Protein AF-A0A521DME5-F1 (afdb_monomer_lite)

pLDDT: mean 77.13, std 22.08, range [40.16, 98.5]

Structure (mmCIF, N/CA/C/O backbone):
data_AF-A0A521DME5-F1
#
_entry.id   AF-A0A521DME5-F1
#
loop_
_atom_site.group_PDB
_atom_site.id
_atom_site.type_symbol
_atom_site.label_atom_id
_atom_site.label_alt_id
_atom_site.label_comp_id
_atom_site.label_asym_id
_atom_site.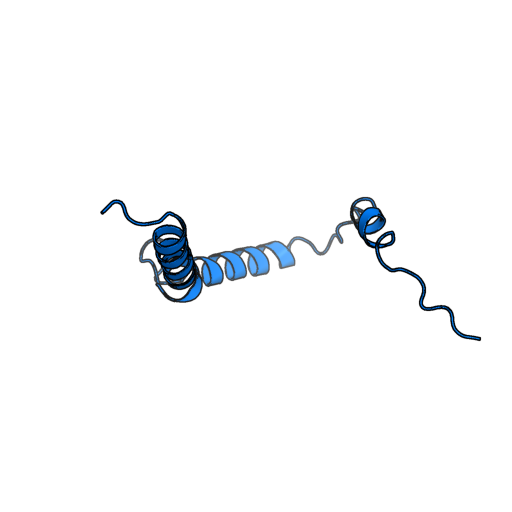label_entity_id
_atom_site.label_seq_id
_atom_site.pdbx_PDB_ins_code
_atom_site.Cartn_x
_atom_site.Cartn_y
_atom_site.Cartn_z
_atom_site.occupancy
_atom_site.B_iso_or_equiv
_atom_site.auth_seq_id
_atom_site.auth_comp_id
_atom_site.auth_asym_id
_atom_site.auth_atom_id
_atom_site.pdbx_PDB_model_num
ATOM 1 N N . THR A 1 1 ? 20.237 -2.338 -25.257 1.00 74.12 1 THR A N 1
ATOM 2 C CA . THR A 1 1 ? 20.289 -3.648 -24.580 1.00 74.12 1 THR A CA 1
ATOM 3 C C . THR A 1 1 ? 19.001 -3.831 -23.823 1.00 74.12 1 THR A C 1
ATOM 5 O O . THR A 1 1 ? 18.593 -2.880 -23.165 1.00 74.12 1 THR A O 1
ATOM 8 N N . GLU A 1 2 ? 18.342 -4.982 -23.948 1.00 72.69 2 GLU A N 1
ATOM 9 C CA . GLU A 1 2 ? 17.182 -5.285 -23.105 1.00 72.69 2 GLU A CA 1
ATOM 10 C C . GLU A 1 2 ? 17.582 -5.195 -21.626 1.00 72.69 2 GLU A C 1
ATOM 12 O O . GLU A 1 2 ? 18.680 -5.642 -21.264 1.00 72.69 2 GLU A O 1
ATOM 17 N N . PRO A 1 3 ? 16.750 -4.578 -20.770 1.00 71.12 3 PRO A N 1
ATOM 18 C CA . PRO A 1 3 ? 17.045 -4.536 -19.351 1.00 71.12 3 PRO A CA 1
ATOM 19 C C . PRO A 1 3 ? 17.065 -5.971 -18.822 1.00 71.12 3 PRO A C 1
ATOM 21 O O . PRO A 1 3 ? 16.132 -6.744 -19.039 1.00 71.12 3 PRO A O 1
ATOM 24 N N . LYS A 1 4 ? 18.146 -6.341 -18.128 1.00 87.38 4 LYS A N 1
ATOM 25 C CA . LYS A 1 4 ? 18.252 -7.672 -17.525 1.00 87.38 4 LYS A CA 1
ATOM 26 C C . LYS A 1 4 ? 17.140 -7.830 -16.492 1.00 87.38 4 LYS A C 1
ATOM 28 O O . LYS A 1 4 ? 16.895 -6.914 -15.705 1.00 87.38 4 LYS A O 1
ATOM 33 N N . VAL A 1 5 ? 16.502 -8.999 -16.474 1.00 91.19 5 VAL A N 1
ATOM 34 C CA . VAL A 1 5 ? 15.408 -9.342 -15.547 1.00 91.19 5 VAL A CA 1
ATOM 35 C C . VAL A 1 5 ? 15.749 -8.956 -14.101 1.00 91.19 5 VAL A C 1
ATOM 37 O O . VAL A 1 5 ? 14.924 -8.359 -13.414 1.00 91.19 5 VAL A O 1
ATOM 40 N N . ASP A 1 6 ? 16.993 -9.173 -13.668 1.00 92.44 6 ASP A N 1
ATOM 41 C CA . ASP A 1 6 ? 17.464 -8.803 -12.327 1.00 92.44 6 ASP A CA 1
ATOM 42 C C . ASP A 1 6 ? 17.385 -7.302 -12.032 1.00 92.44 6 ASP A C 1
ATOM 44 O O . ASP A 1 6 ? 17.034 -6.894 -10.924 1.00 92.44 6 ASP A O 1
ATOM 48 N N . GLU A 1 7 ? 17.708 -6.456 -13.010 1.00 94.31 7 GLU A N 1
ATOM 49 C CA . GLU A 1 7 ? 17.635 -5.004 -12.854 1.00 94.31 7 GLU A CA 1
ATOM 50 C C . GLU A 1 7 ? 16.177 -4.549 -12.732 1.00 94.31 7 GLU A C 1
ATOM 52 O O . GLU A 1 7 ? 15.842 -3.734 -11.867 1.00 94.31 7 GLU A O 1
ATOM 57 N N . MET A 1 8 ? 15.298 -5.118 -13.557 1.00 94.81 8 MET A N 1
ATOM 58 C CA . MET A 1 8 ? 13.865 -4.835 -13.514 1.00 94.81 8 MET A CA 1
ATOM 59 C C . MET A 1 8 ? 13.244 -5.291 -12.196 1.00 94.81 8 MET A C 1
ATOM 61 O O . MET A 1 8 ? 12.509 -4.524 -11.573 1.00 94.81 8 MET A O 1
ATOM 65 N N . ASN A 1 9 ? 13.616 -6.477 -11.714 1.00 95.50 9 ASN A N 1
ATOM 66 C CA . ASN A 1 9 ? 13.178 -6.986 -10.419 1.00 95.50 9 ASN A CA 1
ATOM 67 C C . ASN A 1 9 ? 13.628 -6.065 -9.281 1.00 95.50 9 ASN A C 1
ATOM 69 O O . ASN A 1 9 ? 12.814 -5.701 -8.435 1.00 95.50 9 ASN A O 1
ATOM 73 N N . ARG A 1 10 ? 14.885 -5.600 -9.279 1.00 96.44 10 ARG A N 1
ATOM 74 C CA . ARG A 1 10 ? 15.366 -4.635 -8.270 1.00 96.44 10 ARG A CA 1
ATOM 75 C C . ARG A 1 10 ? 14.553 -3.341 -8.276 1.00 96.44 10 ARG A C 1
ATOM 77 O O . ARG A 1 10 ? 14.191 -2.844 -7.208 1.00 96.44 10 ARG A O 1
ATOM 84 N N . LYS A 1 11 ? 14.249 -2.798 -9.458 1.00 96.31 11 LYS A N 1
ATOM 85 C CA . LYS A 1 11 ? 13.420 -1.588 -9.591 1.00 96.31 11 LYS A CA 1
ATOM 86 C C . LYS A 1 11 ? 12.001 -1.827 -9.074 1.00 96.31 11 LYS A C 1
ATOM 88 O O . LYS A 1 11 ? 11.495 -1.001 -8.315 1.00 96.31 11 LYS A O 1
ATOM 93 N N . LEU A 1 12 ? 11.398 -2.964 -9.420 1.00 96.69 12 LEU A N 1
ATOM 94 C CA . LEU A 1 12 ? 10.062 -3.340 -8.967 1.00 96.69 12 LEU A CA 1
ATOM 95 C C . LEU A 1 12 ? 10.002 -3.489 -7.444 1.00 96.69 12 LEU A C 1
ATOM 97 O O . LEU A 1 12 ? 9.152 -2.869 -6.810 1.00 96.69 12 LEU A O 1
ATOM 101 N N . PHE A 1 13 ? 10.929 -4.234 -6.837 1.00 97.38 13 PHE A N 1
ATOM 102 C CA . PHE A 1 13 ? 10.965 -4.408 -5.382 1.00 97.38 13 PHE A CA 1
ATOM 103 C C . PHE A 1 13 ? 11.135 -3.081 -4.642 1.00 97.38 13 PHE A C 1
ATOM 105 O O . PHE A 1 13 ? 10.439 -2.828 -3.657 1.00 97.38 13 PHE A O 1
ATOM 112 N N . ARG A 1 14 ? 12.005 -2.196 -5.144 1.00 97.81 14 ARG A N 1
ATOM 113 C CA . ARG A 1 14 ? 12.171 -0.853 -4.576 1.00 97.81 14 ARG A CA 1
ATOM 114 C C . ARG A 1 14 ? 10.875 -0.046 -4.650 1.00 97.81 14 ARG A C 1
ATOM 116 O O . ARG A 1 14 ? 10.506 0.602 -3.673 1.00 97.81 14 ARG A O 1
ATOM 123 N N . TYR A 1 15 ? 10.186 -0.092 -5.789 1.00 98.00 15 TYR A N 1
ATOM 124 C CA . TYR A 1 15 ? 8.916 0.604 -5.965 1.00 98.00 15 TYR A CA 1
ATOM 125 C C . TYR A 1 15 ? 7.828 0.061 -5.035 1.00 98.00 15 TYR A C 1
ATOM 127 O O . TYR A 1 15 ? 7.154 0.848 -4.377 1.00 98.00 15 TYR A O 1
ATOM 135 N N . LEU A 1 16 ? 7.689 -1.264 -4.929 1.00 98.25 16 LEU A N 1
ATOM 136 C CA . LEU A 1 16 ? 6.707 -1.897 -4.046 1.00 98.25 16 LEU A CA 1
ATOM 137 C C . LEU A 1 16 ? 6.929 -1.506 -2.584 1.00 98.25 16 LEU A C 1
ATOM 139 O O . LEU A 1 16 ? 5.967 -1.206 -1.880 1.00 98.25 16 LEU A O 1
ATOM 143 N N . ASN A 1 17 ? 8.184 -1.460 -2.131 1.00 97.81 17 ASN A N 1
ATOM 144 C CA . ASN A 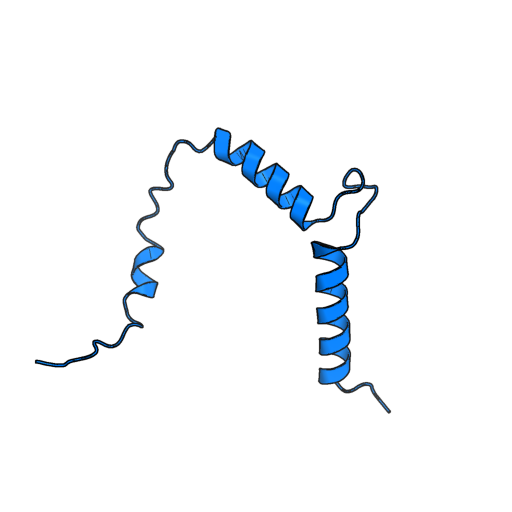1 17 ? 8.497 -1.007 -0.781 1.00 97.81 17 ASN A CA 1
ATOM 145 C C . ASN A 1 17 ? 8.071 0.459 -0.572 1.00 97.81 17 ASN A C 1
ATOM 147 O O . ASN A 1 17 ? 7.317 0.764 0.349 1.00 97.81 17 ASN A O 1
ATOM 151 N N . PHE A 1 18 ? 8.452 1.358 -1.480 1.00 98.31 18 PHE A N 1
ATOM 152 C CA . PHE A 1 18 ? 8.064 2.766 -1.387 1.00 98.31 18 PHE A CA 1
ATOM 153 C C . PHE A 1 18 ? 6.538 2.968 -1.428 1.00 98.31 18 PHE A C 1
ATOM 155 O O . PHE A 1 18 ? 5.985 3.702 -0.611 1.00 98.31 18 PHE A O 1
ATOM 162 N N . TYR A 1 19 ? 5.841 2.293 -2.344 1.00 98.31 19 TYR A N 1
ATOM 163 C CA . TYR A 1 19 ? 4.390 2.393 -2.508 1.00 98.31 19 TYR A CA 1
ATOM 164 C C . TYR A 1 19 ? 3.627 1.932 -1.260 1.00 98.31 19 TYR A C 1
ATOM 166 O O . TYR A 1 19 ? 2.671 2.594 -0.851 1.00 98.31 19 TYR A O 1
ATOM 174 N N . ASN A 1 20 ? 4.047 0.807 -0.673 1.00 98.19 20 ASN A N 1
ATOM 175 C CA . ASN A 1 20 ? 3.337 0.166 0.432 1.00 98.19 20 ASN A CA 1
ATOM 176 C C . ASN A 1 20 ? 3.643 0.788 1.799 1.00 98.19 20 ASN A C 1
ATOM 178 O O . ASN A 1 20 ? 2.756 0.799 2.649 1.00 98.19 20 ASN A O 1
ATOM 182 N N . PHE A 1 21 ? 4.863 1.292 2.011 1.00 97.69 21 PHE A N 1
ATOM 183 C CA . PHE A 1 21 ? 5.338 1.695 3.342 1.00 97.69 21 PHE A CA 1
ATOM 184 C C . PHE A 1 21 ? 5.618 3.192 3.489 1.00 97.69 21 PHE A C 1
ATOM 186 O O . PHE A 1 21 ? 5.701 3.674 4.611 1.00 97.69 21 PHE A O 1
ATOM 193 N N . VAL A 1 22 ? 5.790 3.932 2.388 1.00 97.62 22 VAL A N 1
ATOM 194 C CA . VAL A 1 22 ? 6.227 5.340 2.446 1.00 97.62 22 VAL A CA 1
ATOM 195 C C . VAL A 1 22 ? 5.235 6.283 1.774 1.00 97.62 22 VAL A C 1
ATOM 197 O O . VAL A 1 22 ? 5.046 7.402 2.238 1.00 97.62 22 VAL A O 1
ATOM 200 N N . ARG A 1 23 ? 4.598 5.870 0.672 1.00 97.88 23 ARG A N 1
ATOM 201 C CA . ARG A 1 23 ? 3.745 6.756 -0.126 1.00 97.88 23 ARG A CA 1
ATOM 202 C C . ARG A 1 23 ? 2.320 6.834 0.438 1.00 97.88 23 ARG A C 1
ATOM 204 O O . ARG A 1 23 ? 1.603 5.837 0.363 1.00 97.88 23 ARG A O 1
ATOM 211 N N . PRO A 1 24 ? 1.857 8.004 0.909 1.00 97.88 24 PRO A N 1
ATOM 212 C CA . PRO A 1 24 ? 0.455 8.201 1.251 1.00 97.88 24 PRO A CA 1
ATOM 213 C C . PRO A 1 24 ? -0.407 8.322 -0.011 1.00 97.88 24 PRO A C 1
ATOM 215 O O . PRO A 1 24 ? 0.014 8.888 -1.024 1.00 97.88 24 PRO A O 1
ATOM 218 N N . HIS A 1 25 ? -1.640 7.817 0.052 1.00 98.19 25 HIS A N 1
ATOM 219 C CA . HIS A 1 25 ? -2.583 7.853 -1.070 1.00 98.19 25 HIS A CA 1
ATOM 220 C C . HIS A 1 25 ? -3.864 8.586 -0.673 1.00 98.19 25 HIS A C 1
ATOM 222 O O . HIS A 1 25 ? -4.463 8.291 0.360 1.00 98.19 25 HIS A O 1
ATOM 228 N N . GLN A 1 26 ? -4.331 9.515 -1.512 1.00 97.75 26 GLN A N 1
ATOM 229 C CA . GLN A 1 26 ? -5.545 10.298 -1.244 1.00 97.75 26 GLN A CA 1
ATOM 230 C C . GLN A 1 26 ? -6.783 9.406 -1.048 1.00 97.75 26 GLN A C 1
ATOM 232 O O . GLN A 1 26 ? -7.544 9.618 -0.108 1.00 97.75 26 GLN A O 1
ATOM 237 N N . GLY A 1 27 ? -6.944 8.355 -1.862 1.00 97.31 27 GLY A N 1
ATOM 238 C CA . GLY A 1 27 ? -8.044 7.386 -1.726 1.00 97.31 27 GLY A CA 1
ATOM 239 C C . GLY A 1 27 ? -8.010 6.564 -0.431 1.00 97.31 27 GLY A C 1
ATOM 240 O O . GLY A 1 27 ? -9.006 5.959 -0.054 1.00 97.31 27 GLY A O 1
ATOM 241 N N . LEU A 1 28 ? -6.880 6.578 0.280 1.00 97.00 28 LEU A N 1
ATOM 242 C CA . LEU A 1 28 ? -6.698 5.956 1.589 1.00 97.00 28 LEU A CA 1
ATOM 243 C C . LEU A 1 28 ? -6.762 6.984 2.732 1.00 97.00 28 LEU A C 1
ATOM 245 O O . LEU A 1 28 ? -6.369 6.683 3.856 1.00 97.00 28 LEU A O 1
ATOM 249 N N . GLY A 1 29 ? -7.238 8.205 2.475 1.00 96.81 29 GLY A N 1
ATOM 250 C CA . GLY A 1 29 ? -7.234 9.283 3.465 1.00 96.81 29 GLY A CA 1
ATOM 251 C C . GLY A 1 29 ? -5.818 9.724 3.839 1.00 96.81 29 GLY A C 1
ATOM 252 O O . GLY A 1 29 ? -5.535 9.915 5.017 1.00 96.81 29 GLY A O 1
ATOM 253 N N . TYR A 1 30 ? -4.936 9.826 2.838 1.00 97.88 30 TYR A N 1
ATOM 254 C CA . TYR A 1 30 ? -3.516 10.173 2.978 1.00 97.88 30 TYR A CA 1
ATOM 255 C C . TYR A 1 30 ? -2.697 9.206 3.842 1.00 97.88 30 TYR A C 1
ATOM 257 O O . TYR A 1 30 ? -1.692 9.594 4.426 1.00 97.88 30 TYR A O 1
ATOM 265 N N . LYS A 1 31 ? -3.095 7.932 3.870 1.00 97.94 31 LYS A N 1
ATOM 266 C CA . LYS A 1 31 ? -2.340 6.840 4.499 1.00 97.94 31 LYS A CA 1
ATOM 267 C C . LYS A 1 31 ? -1.650 5.965 3.465 1.00 97.94 31 LYS A C 1
ATOM 269 O O . LYS A 1 31 ? -2.065 5.906 2.302 1.00 97.94 31 LYS A O 1
ATOM 274 N N . THR A 1 32 ? -0.603 5.283 3.896 1.00 98.50 32 THR A N 1
ATOM 275 C CA . THR A 1 32 ? 0.028 4.192 3.157 1.00 98.50 32 THR A CA 1
ATOM 276 C C . THR A 1 32 ? -0.869 2.942 3.182 1.00 98.50 32 THR A C 1
ATOM 278 O O . THR A 1 32 ? -1.725 2.800 4.065 1.00 98.50 32 THR A O 1
ATOM 281 N N . PRO A 1 33 ? -0.710 2.006 2.227 1.00 98.44 33 PRO A N 1
ATOM 282 C CA . PRO A 1 33 ? -1.438 0.740 2.236 1.00 98.44 33 PRO A CA 1
ATOM 283 C C . PRO A 1 33 ? -1.231 -0.058 3.527 1.00 98.44 33 PRO A C 1
ATOM 285 O O . PRO A 1 33 ? -2.192 -0.625 4.045 1.00 98.44 33 PRO A O 1
ATOM 288 N N . VAL A 1 34 ? -0.011 -0.060 4.076 1.00 97.56 34 VAL A N 1
ATOM 289 C CA . VAL A 1 34 ? 0.306 -0.746 5.338 1.00 97.56 34 VAL A CA 1
ATOM 290 C C . VAL A 1 34 ? -0.442 -0.127 6.511 1.00 97.56 34 VAL A C 1
ATOM 292 O O . VAL A 1 34 ? -1.106 -0.851 7.245 1.00 97.56 34 VAL A O 1
ATOM 295 N N . GLU A 1 35 ? -0.438 1.200 6.644 1.00 97.62 35 GLU A N 1
ATOM 296 C CA . GLU A 1 35 ? -1.203 1.875 7.700 1.00 97.62 35 GLU A CA 1
ATOM 297 C C . GLU A 1 35 ? -2.699 1.558 7.599 1.00 97.62 35 GLU A C 1
ATOM 299 O O . GLU A 1 35 ? -3.352 1.279 8.605 1.00 97.62 35 GLU A O 1
ATOM 304 N N . LYS A 1 36 ? -3.261 1.539 6.383 1.00 95.75 36 LYS A N 1
ATOM 305 C CA . LYS A 1 36 ? -4.669 1.168 6.194 1.00 95.75 36 LYS A CA 1
ATOM 306 C C . LYS A 1 36 ? -4.966 -0.277 6.548 1.00 95.75 36 LYS A C 1
ATOM 308 O O . LYS A 1 36 ? -6.021 -0.556 7.120 1.00 95.75 36 LYS A O 1
ATOM 313 N N . PHE A 1 37 ? -4.057 -1.181 6.215 1.00 95.25 37 PHE A N 1
ATOM 314 C CA . PHE A 1 37 ? -4.174 -2.577 6.590 1.00 95.25 37 PHE A CA 1
ATOM 315 C C . PHE A 1 37 ? -4.118 -2.748 8.113 1.00 95.25 37 PHE A C 1
ATOM 317 O O . PHE A 1 37 ? -4.969 -3.427 8.680 1.00 95.25 37 PHE A O 1
ATOM 324 N N . GLU A 1 38 ? -3.200 -2.072 8.803 1.00 93.31 38 GLU A N 1
ATOM 325 C CA . GLU A 1 38 ? -3.136 -2.097 10.266 1.00 93.31 38 GLU A CA 1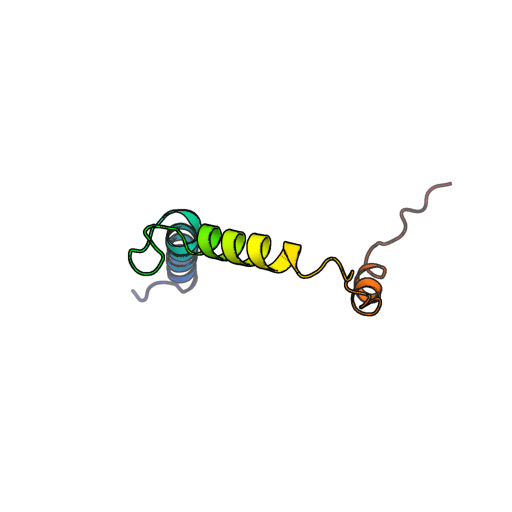
ATOM 326 C C . GLU A 1 38 ? -4.405 -1.546 10.923 1.00 93.31 38 GLU A C 1
ATOM 328 O O . GLU A 1 38 ? -4.889 -2.122 11.895 1.00 93.31 38 GLU A O 1
ATOM 333 N N . GLU A 1 39 ? -4.970 -0.453 10.403 1.00 93.50 39 GLU A N 1
ATOM 334 C CA . GLU A 1 39 ? -6.251 0.084 10.880 1.00 93.50 39 GLU A CA 1
ATOM 335 C C . GLU A 1 39 ? -7.386 -0.922 10.717 1.00 93.50 39 GLU A C 1
ATOM 337 O O . GLU A 1 39 ? -8.191 -1.110 11.633 1.00 93.50 39 GLU A O 1
ATOM 342 N N . TYR A 1 40 ? -7.443 -1.579 9.557 1.00 91.00 40 TYR A N 1
ATOM 343 C CA . TYR A 1 40 ? -8.402 -2.642 9.301 1.00 91.00 40 TYR A CA 1
ATOM 344 C C . TYR A 1 40 ? -8.233 -3.762 10.328 1.00 91.00 40 TYR A C 1
ATOM 346 O O . TYR A 1 40 ? -9.195 -4.114 11.007 1.00 91.00 40 TYR A O 1
ATOM 354 N N . ILE A 1 41 ? -7.016 -4.269 10.510 1.00 88.44 41 ILE A N 1
ATOM 355 C CA . ILE A 1 41 ? -6.730 -5.341 11.460 1.00 88.44 41 ILE A CA 1
ATOM 356 C C . ILE A 1 41 ? -7.111 -4.930 12.886 1.00 88.44 41 ILE A C 1
ATOM 358 O O . ILE A 1 41 ? -7.861 -5.656 13.526 1.00 88.44 41 ILE A O 1
ATOM 362 N N . LYS A 1 42 ? -6.717 -3.744 13.362 1.00 87.12 42 LYS A N 1
ATOM 363 C CA . LYS A 1 42 ? -7.074 -3.240 14.703 1.00 87.12 42 LYS A CA 1
ATOM 364 C C . LYS A 1 42 ? -8.590 -3.146 14.903 1.00 87.12 42 LYS A C 1
ATOM 366 O O . LYS A 1 42 ? -9.100 -3.558 15.942 1.00 87.12 42 LYS A O 1
ATOM 371 N N . LYS A 1 43 ? -9.325 -2.658 13.897 1.00 86.62 43 LYS A N 1
ATOM 372 C CA . LYS A 1 43 ? -10.793 -2.557 13.939 1.00 86.62 43 LYS A CA 1
ATOM 373 C C . LYS A 1 43 ? -11.474 -3.929 13.997 1.0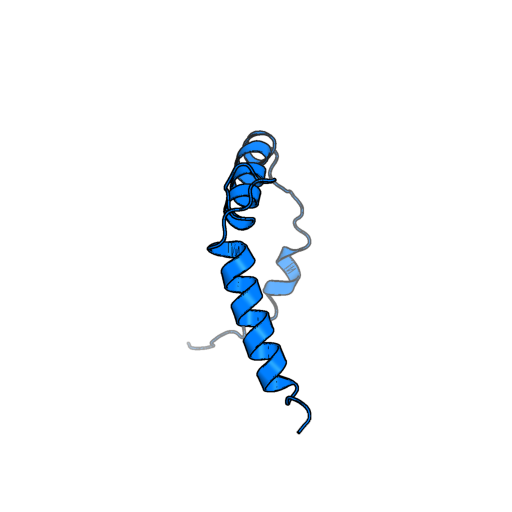0 86.62 43 LYS A C 1
ATOM 375 O O . LYS A 1 43 ? -12.491 -4.066 14.667 1.00 86.62 43 LYS A O 1
ATOM 380 N N . HIS A 1 44 ? -10.931 -4.928 13.304 1.00 79.94 44 HIS A N 1
ATOM 381 C CA . HIS A 1 44 ? -11.534 -6.263 13.220 1.00 79.94 44 HIS A CA 1
ATOM 382 C C . HIS A 1 44 ? -11.022 -7.221 14.310 1.00 79.94 44 HIS A C 1
ATOM 384 O O . HIS A 1 44 ? -11.733 -8.144 14.692 1.00 79.94 44 HIS A O 1
ATOM 390 N N . GLN A 1 45 ? -9.847 -6.980 14.895 1.00 64.69 45 GLN A N 1
ATOM 391 C CA . GLN A 1 45 ? -9.324 -7.748 16.030 1.00 64.69 45 GLN A CA 1
ATOM 392 C C . GLN A 1 45 ? -10.114 -7.509 17.324 1.00 64.69 45 GLN A C 1
ATOM 394 O O . GLN A 1 45 ? -10.215 -8.421 18.138 1.00 64.69 45 GLN A O 1
ATOM 399 N N . GLY A 1 46 ? -10.762 -6.349 17.484 1.00 55.00 46 GLY A N 1
ATOM 400 C CA . GLY A 1 46 ? -11.746 -6.124 18.553 1.00 55.00 46 GLY A CA 1
ATOM 401 C C . GLY A 1 46 ? -13.065 -6.896 18.380 1.00 55.00 46 GLY A C 1
ATOM 402 O O . GLY A 1 46 ? -13.885 -6.889 19.285 1.00 55.00 46 GLY A O 1
ATOM 403 N N . VAL A 1 47 ? -13.282 -7.559 17.235 1.00 53.41 47 VAL A N 1
ATOM 404 C CA . VAL A 1 47 ? -14.461 -8.406 16.955 1.00 53.41 47 VAL A CA 1
ATOM 405 C C . VAL A 1 47 ? -14.108 -9.904 17.051 1.00 53.41 47 VAL A C 1
ATOM 407 O O . VAL A 1 47 ? -14.989 -10.745 17.194 1.00 53.41 47 VAL A O 1
ATOM 410 N N . HIS A 1 48 ? -12.814 -10.251 17.069 1.00 51.06 48 HIS A N 1
ATOM 411 C CA . HIS A 1 48 ? -12.295 -11.620 17.171 1.00 51.06 48 HIS A CA 1
ATOM 412 C C . HIS A 1 48 ? -11.703 -11.931 18.563 1.00 51.06 48 HIS A C 1
ATOM 414 O O . HIS A 1 48 ? -10.595 -12.449 18.678 1.00 51.06 48 HIS A O 1
ATOM 420 N N . HIS A 1 49 ? -12.453 -11.682 19.645 1.00 52.28 49 HIS A N 1
ATOM 421 C CA . HIS A 1 49 ? -12.180 -12.352 20.934 1.00 52.28 49 HIS A CA 1
ATOM 422 C C . HIS A 1 49 ? -12.415 -13.872 20.863 1.00 52.28 49 HIS A C 1
ATOM 424 O O . HIS A 1 49 ? -12.065 -14.601 21.786 1.00 52.28 49 HIS A O 1
ATOM 430 N N . VAL A 1 50 ? -12.997 -14.365 19.766 1.00 53.38 50 VAL A N 1
ATOM 431 C CA . VAL A 1 50 ? -13.007 -15.787 19.441 1.00 53.38 50 VAL A CA 1
ATOM 432 C C . VAL A 1 50 ? -11.651 -16.119 18.830 1.00 53.38 50 VAL A C 1
ATOM 434 O O . VAL A 1 50 ? -11.383 -15.839 17.659 1.00 53.38 5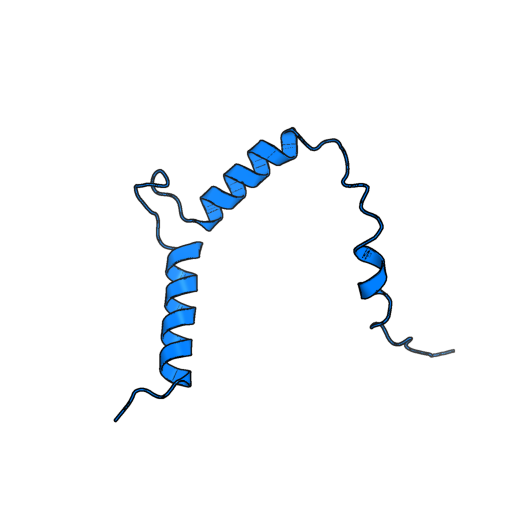0 VAL A O 1
ATOM 437 N N . LEU A 1 51 ? -10.779 -16.659 19.678 1.00 53.72 51 LEU A N 1
ATOM 438 C CA . LEU A 1 51 ? -9.529 -17.300 19.302 1.00 53.72 51 LEU A CA 1
ATOM 439 C C . LEU A 1 51 ? -9.768 -18.205 18.088 1.00 53.72 51 LEU A C 1
ATOM 441 O O . LEU A 1 51 ? -10.707 -18.995 18.048 1.00 53.72 51 LEU A O 1
ATOM 445 N N . ASN A 1 52 ? -8.909 -18.071 17.085 1.00 48.16 52 ASN A N 1
ATOM 446 C CA . ASN A 1 52 ? -8.867 -18.984 15.958 1.00 48.16 52 ASN A CA 1
ATOM 447 C C . ASN A 1 52 ? -8.454 -20.382 16.460 1.00 48.16 52 ASN A C 1
ATOM 449 O O . ASN A 1 52 ? -7.264 -20.655 16.585 1.00 48.16 52 ASN A O 1
ATOM 453 N N . GLU A 1 53 ? -9.420 -21.262 16.725 1.00 54.84 53 GLU A N 1
ATOM 454 C CA . GLU A 1 53 ? -9.214 -22.678 17.083 1.00 54.84 53 GLU A CA 1
ATOM 455 C C . GLU A 1 53 ? -8.720 -23.544 15.903 1.00 54.84 53 GLU A C 1
ATOM 457 O O . GLU A 1 53 ? -8.773 -24.772 15.963 1.00 54.84 53 GLU A O 1
ATOM 462 N N . ASN A 1 54 ? -8.209 -22.952 14.816 1.00 47.88 54 ASN A N 1
ATOM 463 C CA . ASN A 1 54 ? -7.633 -23.712 13.705 1.00 47.88 54 ASN A CA 1
ATOM 464 C C . ASN A 1 54 ? -6.265 -24.306 14.093 1.00 47.88 54 ASN A C 1
ATOM 466 O O . ASN A 1 54 ? -5.206 -23.856 13.656 1.00 47.88 54 ASN A O 1
ATOM 470 N N . ASN A 1 55 ? -6.318 -25.380 14.880 1.00 53.62 55 ASN A N 1
ATOM 471 C CA . ASN A 1 55 ? -5.210 -26.212 15.350 1.00 53.62 55 ASN A CA 1
ATOM 472 C C . ASN A 1 55 ? -4.506 -27.003 14.224 1.00 53.62 55 ASN A C 1
ATOM 474 O O . ASN A 1 55 ? -3.584 -27.769 14.485 1.00 53.62 55 ASN A O 1
ATOM 478 N N . PHE A 1 56 ? -4.949 -26.861 12.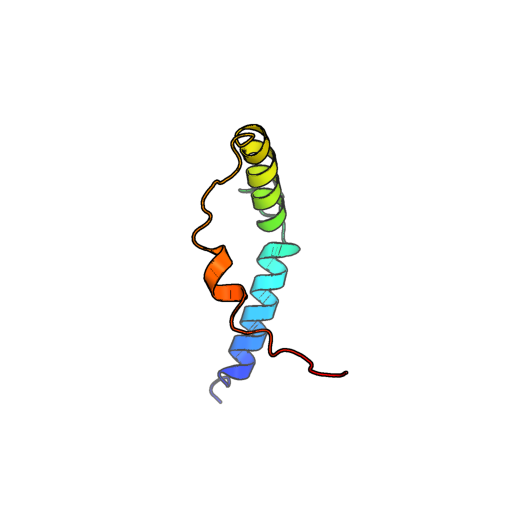970 1.00 50.75 56 PHE A N 1
ATOM 479 C CA . PHE A 1 56 ? -4.502 -27.701 11.854 1.00 50.75 56 PHE A CA 1
ATOM 480 C C . PHE A 1 56 ? -3.354 -27.096 11.026 1.00 50.75 56 PHE A C 1
ATOM 482 O O . PHE A 1 56 ? -2.688 -27.814 10.290 1.00 50.75 56 PHE A O 1
ATOM 489 N N . LEU A 1 57 ? -3.070 -25.793 11.156 1.00 51.84 57 LEU A N 1
ATOM 490 C CA . LEU A 1 57 ? -1.985 -25.125 10.410 1.00 51.84 57 LEU A CA 1
ATOM 491 C C . LEU A 1 57 ? -0.653 -25.049 11.178 1.00 51.84 57 LEU A C 1
ATOM 493 O O . LEU A 1 57 ? 0.349 -24.575 10.643 1.00 51.84 57 LEU A O 1
ATOM 497 N N . THR A 1 58 ? -0.615 -25.507 12.429 1.00 47.25 58 THR A N 1
ATOM 498 C CA . THR A 1 58 ? 0.583 -25.496 13.286 1.00 47.25 58 THR A CA 1
ATOM 499 C C . THR A 1 58 ? 1.392 -26.796 13.218 1.00 47.25 58 THR A C 1
ATOM 501 O O . THR A 1 58 ? 2.544 -26.800 13.651 1.00 47.25 58 THR A O 1
ATOM 504 N N . PHE A 1 59 ? 0.855 -27.873 12.629 1.00 44.94 59 PHE A N 1
ATOM 505 C CA . PHE A 1 59 ? 1.517 -29.187 12.588 1.00 44.94 59 PHE A CA 1
ATOM 506 C C . PHE A 1 59 ? 2.650 -29.288 11.546 1.00 44.94 59 PHE A C 1
ATOM 508 O O . PHE A 1 59 ? 3.601 -30.038 11.731 1.00 44.94 59 PHE A O 1
ATOM 515 N N . GLU A 1 60 ? 2.617 -28.472 10.491 1.00 45.91 60 GLU A N 1
ATOM 516 C CA . GLU A 1 60 ? 3.631 -28.489 9.418 1.00 45.91 60 GLU A CA 1
ATOM 517 C C . GLU A 1 60 ? 4.948 -27.784 9.806 1.00 45.91 60 GLU A C 1
ATOM 519 O O . GLU A 1 60 ? 5.976 -27.972 9.159 1.00 45.91 60 GLU A O 1
ATOM 524 N N . LYS A 1 61 ? 4.970 -26.984 10.885 1.00 48.03 61 LYS A N 1
ATOM 525 C CA . LYS A 1 61 ? 6.197 -26.290 11.331 1.00 48.03 61 LYS A CA 1
ATOM 526 C C . LYS A 1 61 ? 7.083 -27.116 12.265 1.00 48.03 61 LYS A C 1
ATOM 528 O O . LYS A 1 61 ? 8.233 -26.736 12.477 1.00 48.03 61 LYS A O 1
ATOM 533 N N . SER A 1 62 ? 6.589 -28.222 12.825 1.00 46.88 62 SER A N 1
ATOM 534 C CA . SER A 1 62 ? 7.341 -29.019 13.805 1.00 46.88 62 SER A CA 1
ATOM 535 C C . SER A 1 62 ? 8.319 -30.020 13.178 1.00 46.88 62 SER A C 1
ATOM 537 O O . SER A 1 62 ? 9.239 -30.458 13.859 1.00 46.88 62 SER A O 1
ATOM 539 N N . HIS A 1 63 ? 8.191 -30.339 11.885 1.00 49.31 63 HIS A N 1
ATOM 540 C CA . HIS A 1 63 ? 9.046 -31.333 11.216 1.00 49.31 63 HIS A CA 1
ATOM 541 C C . HIS A 1 63 ? 10.362 -30.783 10.639 1.00 49.31 63 HIS A C 1
ATOM 543 O O . HIS A 1 63 ? 11.177 -31.556 10.143 1.00 49.31 63 HIS A O 1
ATOM 549 N N . LEU A 1 64 ? 10.610 -29.470 10.713 1.00 48.19 64 LEU A N 1
ATOM 550 C CA . LEU A 1 64 ? 11.833 -28.850 10.173 1.00 48.19 64 LEU A CA 1
ATOM 551 C C . LEU A 1 64 ? 12.867 -28.453 11.239 1.00 48.19 64 LEU A C 1
ATOM 553 O O . LEU A 1 64 ? 13.936 -27.952 10.893 1.00 48.19 64 LEU A O 1
ATOM 557 N N . PHE A 1 65 ? 12.597 -28.702 12.523 1.00 44.88 65 PHE A N 1
ATOM 558 C CA . PHE A 1 65 ? 13.597 -28.544 13.578 1.00 44.88 65 PHE A CA 1
ATOM 559 C C . PHE A 1 65 ? 14.268 -29.889 13.859 1.00 44.88 65 PHE A C 1
ATOM 561 O O . PHE A 1 65 ? 13.791 -30.698 14.651 1.00 44.88 65 PHE A O 1
ATOM 568 N N . PHE A 1 66 ? 15.397 -30.123 13.189 1.00 48.44 66 PHE A N 1
ATOM 569 C CA . PHE A 1 66 ? 16.318 -31.202 13.536 1.00 48.44 66 PHE A CA 1
ATOM 570 C C . PHE A 1 66 ? 16.689 -31.112 15.027 1.00 48.44 66 PHE A C 1
ATOM 572 O O . PHE A 1 66 ? 17.071 -30.028 15.487 1.00 48.44 66 PHE A O 1
ATOM 579 N N . PRO A 1 67 ? 16.619 -32.214 15.796 1.00 43.31 67 PRO A N 1
ATOM 580 C CA . PRO A 1 67 ? 17.083 -32.201 17.171 1.00 43.31 67 PRO A CA 1
ATOM 581 C C . PRO A 1 67 ? 18.600 -31.997 17.172 1.00 43.31 67 PRO A C 1
ATOM 583 O O . PRO A 1 67 ? 19.353 -32.795 16.614 1.00 43.31 67 PRO A O 1
ATOM 586 N N . LYS A 1 68 ? 19.065 -30.933 17.835 1.00 47.56 68 LYS A N 1
ATOM 587 C CA . LYS A 1 68 ? 20.428 -30.915 18.367 1.00 47.56 68 LYS A CA 1
ATOM 588 C C . LYS A 1 68 ? 20.481 -31.992 19.444 1.00 47.56 68 LYS A C 1
ATOM 590 O O . LYS A 1 68 ? 20.025 -31.769 20.560 1.00 47.56 68 LYS A O 1
ATOM 595 N N . THR A 1 69 ? 20.999 -33.163 19.105 1.00 52.59 69 THR A N 1
ATOM 596 C CA . THR A 1 69 ? 21.470 -34.106 20.114 1.00 52.59 69 THR A CA 1
ATOM 597 C C . THR A 1 69 ? 22.687 -33.496 20.790 1.00 52.59 69 THR A C 1
ATOM 599 O O . THR A 1 69 ? 23.634 -33.133 20.097 1.00 52.59 69 THR A O 1
ATOM 602 N N . ASN A 1 70 ? 22.676 -33.416 22.115 1.00 40.16 70 ASN A N 1
ATOM 603 C CA . ASN A 1 70 ? 23.877 -33.618 22.917 1.00 40.16 70 ASN A CA 1
ATOM 604 C C . ASN A 1 70 ? 23.469 -34.202 24.283 1.00 40.16 70 ASN A C 1
ATOM 606 O O . ASN A 1 70 ? 22.395 -33.833 24.767 1.00 40.16 70 ASN A O 1
ATOM 610 N N . PRO A 1 71 ? 24.269 -35.128 24.847 1.00 53.84 71 PRO A N 1
ATOM 611 C CA . PRO A 1 71 ? 24.068 -35.667 26.191 1.00 53.84 71 PRO A CA 1
ATOM 612 C C . PRO A 1 71 ? 24.273 -34.610 27.283 1.00 53.84 71 PRO A C 1
ATOM 614 O O . PRO A 1 71 ? 25.029 -33.639 27.040 1.00 53.84 71 PRO A O 1
#

Foldseek 3Di:
DPPPPVVVVVVVVVVVCCQQPPFFDVVLVRDHVVVSVVVVCVVCVVVCPPPPPCPPPPPVVPVPDDDPDDD

Secondary structure (DSSP, 8-state):
-PPPHHHHHHHHHHHHHHHHHT--BGGGTSB-HHHHHHHHHHHHHTT--S----TTSSGGGGGG-------

Organism: NCBI:txid223788

Radius of gyration: 20.73 Å; chains: 1; bounding box: 38×46×51 Å

Sequence (71 aa):
TEPKVDEMNRKLFRYLNFYNFVRPHQGLGYKTPVEKFEEYIKKHQGVHHVLNENNFLTFEKSHLFFPKTNP